Protein AF-A0A918REF7-F1 (afdb_monomer_lite)

Organism: NCBI:txid36818

Radius of gyration: 14.4 Å; chains: 1; bounding box: 26×32×39 Å

pLDDT: mean 84.73, std 14.39, range [43.0, 97.25]

Foldseek 3Di:
DDFDWPPDDDAPNHDDTWTNDEQTWDQHPQRKIKTAQHWDQDPLRKIKTFRIWIDHPVGDTDTDPIDIDDDPPPD

Sequence (75 aa):
MSGGIFSGLSVLGVPRSVSSAPNTVVQLPGGDRLVLNEQVHTADGSLTVTGLHYTSPTGLDISIASATCGSATSN

Secondary structure (DSSP, 8-state):
--PPB-TT-EETTEE---B-STTEEEE-GGG-EEEEEEEEE-TTS-EEEEEEEEE-TTS-EEEEEEEEES-----

Structure (mmCIF, N/CA/C/O ba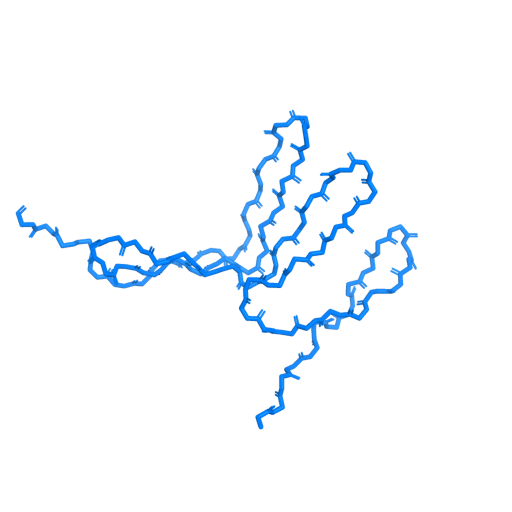ckbone):
data_AF-A0A918REF7-F1
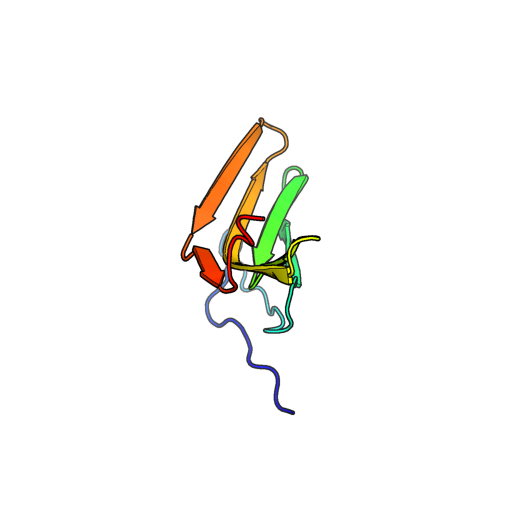#
_entry.id   AF-A0A918REF7-F1
#
loop_
_atom_site.group_PDB
_atom_site.id
_atom_site.type_symbol
_atom_site.label_atom_id
_atom_site.label_alt_id
_atom_site.label_comp_id
_atom_site.label_asym_id
_atom_site.label_entity_id
_atom_site.label_seq_id
_atom_site.pdbx_PDB_ins_code
_atom_site.Cartn_x
_atom_site.Cartn_y
_atom_site.Cartn_z
_atom_site.occupancy
_atom_site.B_iso_or_equiv
_atom_site.auth_seq_id
_atom_site.auth_comp_id
_atom_site.auth_asym_id
_atom_site.auth_atom_id
_atom_site.pdbx_PDB_model_num
ATOM 1 N N . MET A 1 1 ? 5.432 -17.480 13.174 1.00 43.00 1 MET A N 1
ATOM 2 C CA . MET A 1 1 ? 4.380 -16.662 12.536 1.00 43.00 1 MET A CA 1
ATOM 3 C C . MET A 1 1 ? 4.665 -16.663 11.044 1.00 43.00 1 MET A C 1
ATOM 5 O O . MET A 1 1 ? 5.648 -16.062 10.638 1.00 43.00 1 MET A O 1
ATOM 9 N N . SER A 1 2 ? 3.929 -17.453 10.259 1.00 46.19 2 SER A N 1
ATOM 10 C CA . SER A 1 2 ? 4.150 -17.534 8.810 1.00 46.19 2 SER A CA 1
ATOM 11 C C . SER A 1 2 ? 3.492 -16.317 8.168 1.00 46.19 2 SER A C 1
ATOM 13 O O . SER A 1 2 ? 2.276 -16.305 8.004 1.00 46.19 2 SER A O 1
ATOM 15 N N . GLY A 1 3 ? 4.271 -15.271 7.882 1.00 50.09 3 GLY A N 1
ATOM 16 C CA . GLY A 1 3 ? 3.804 -14.175 7.036 1.00 50.09 3 GLY A CA 1
ATOM 17 C C . GLY A 1 3 ? 3.402 -14.755 5.683 1.00 50.09 3 GLY A C 1
ATOM 18 O O . GLY A 1 3 ? 4.153 -15.537 5.101 1.00 50.09 3 GLY A O 1
ATOM 19 N N . GLY A 1 4 ? 2.192 -14.449 5.228 1.00 57.69 4 GLY A N 1
ATOM 20 C CA . GLY A 1 4 ? 1.765 -14.803 3.885 1.00 57.69 4 GLY A CA 1
ATOM 21 C C . GLY A 1 4 ? 2.652 -14.127 2.837 1.00 57.69 4 GLY A C 1
ATOM 22 O O . GLY A 1 4 ? 3.378 -13.169 3.106 1.00 57.69 4 GLY A O 1
ATOM 23 N N . ILE A 1 5 ? 2.581 -14.628 1.616 1.00 60.97 5 ILE A N 1
ATOM 24 C CA . ILE A 1 5 ? 3.069 -13.925 0.431 1.00 60.97 5 ILE A CA 1
ATOM 25 C C . ILE A 1 5 ? 1.851 -13.328 -0.270 1.00 60.97 5 ILE A C 1
ATOM 27 O O . ILE A 1 5 ? 0.839 -14.017 -0.417 1.00 60.97 5 ILE A O 1
ATOM 31 N N . PHE A 1 6 ? 1.921 -12.072 -0.720 1.00 65.06 6 PHE A N 1
ATOM 32 C CA . PHE A 1 6 ? 0.959 -11.629 -1.731 1.00 65.06 6 PHE A CA 1
ATOM 33 C C . PHE A 1 6 ? 1.316 -12.351 -3.030 1.00 65.06 6 PHE A C 1
ATOM 35 O O . PHE A 1 6 ? 2.359 -12.100 -3.635 1.00 65.06 6 PHE A O 1
ATOM 42 N N . SER A 1 7 ? 0.478 -13.306 -3.420 1.00 70.81 7 SER A N 1
ATOM 43 C CA . SER A 1 7 ? 0.692 -14.104 -4.623 1.00 70.81 7 SER A CA 1
ATOM 44 C C . SER A 1 7 ? 0.135 -13.384 -5.850 1.00 70.81 7 SER A C 1
ATOM 46 O O . SER A 1 7 ? -0.928 -12.770 -5.786 1.00 70.81 7 SER A O 1
ATOM 48 N N . GLY A 1 8 ? 0.847 -13.472 -6.974 1.00 74.88 8 GLY A N 1
ATOM 49 C CA . GLY A 1 8 ? 0.386 -12.948 -8.263 1.00 74.88 8 GLY A CA 1
ATOM 50 C C . GLY A 1 8 ? 0.719 -11.481 -8.551 1.00 74.88 8 GLY A C 1
ATOM 51 O O . GLY A 1 8 ? 0.354 -10.994 -9.620 1.00 74.88 8 GLY A O 1
ATOM 52 N N . LEU A 1 9 ? 1.444 -10.775 -7.673 1.00 80.88 9 LEU A N 1
ATOM 53 C CA . LEU A 1 9 ? 1.944 -9.442 -8.015 1.00 80.88 9 LEU A CA 1
ATOM 54 C C . LEU A 1 9 ? 3.002 -9.555 -9.121 1.00 80.88 9 LEU A C 1
ATOM 56 O O . LEU A 1 9 ? 4.046 -10.188 -8.947 1.00 80.88 9 LEU A O 1
ATOM 60 N N . SER A 1 10 ? 2.748 -8.902 -10.251 1.00 84.62 10 SER A N 1
ATOM 61 C CA . SER A 1 10 ? 3.721 -8.740 -11.325 1.00 84.62 10 SER A CA 1
ATOM 62 C C . SER A 1 10 ? 3.817 -7.275 -11.724 1.00 84.62 10 SER A C 1
ATOM 64 O O . SER A 1 10 ? 2.825 -6.550 -11.741 1.00 84.62 10 SER A O 1
ATOM 66 N N . VAL A 1 11 ? 5.034 -6.831 -12.017 1.00 82.81 11 VAL A N 1
ATOM 67 C CA . VAL A 1 11 ? 5.325 -5.466 -12.454 1.00 82.81 11 VAL A CA 1
ATOM 68 C C . VAL A 1 11 ? 5.971 -5.579 -13.819 1.00 82.81 11 VAL A C 1
ATOM 70 O O . VAL A 1 11 ? 7.014 -6.217 -13.949 1.00 82.81 11 VAL A O 1
ATOM 73 N N . LEU A 1 12 ? 5.325 -5.014 -14.842 1.00 82.94 12 LEU A N 1
ATOM 74 C CA . LEU A 1 12 ? 5.751 -5.153 -16.241 1.00 82.94 12 LEU A CA 1
ATOM 75 C C . LEU A 1 12 ? 5.933 -6.628 -16.665 1.00 82.94 12 LEU A C 1
ATOM 77 O O . LEU A 1 12 ? 6.864 -6.970 -17.387 1.00 82.94 12 LEU A O 1
ATOM 81 N N . GLY A 1 13 ? 5.072 -7.520 -16.162 1.00 82.56 13 GLY A N 1
ATOM 82 C CA . GLY A 1 13 ? 5.135 -8.960 -16.441 1.00 82.56 13 GLY A CA 1
ATOM 83 C C . GLY A 1 13 ? 6.187 -9.736 -15.638 1.00 82.56 13 GLY A C 1
ATOM 84 O O . GLY A 1 13 ? 6.245 -10.957 -15.751 1.00 82.56 13 GLY A O 1
ATOM 85 N N . VAL A 1 14 ? 6.983 -9.072 -14.792 1.00 83.00 14 VAL A N 1
ATOM 86 C CA . VAL A 1 14 ? 7.963 -9.731 -13.916 1.00 83.00 14 VAL A CA 1
ATOM 87 C C . VAL A 1 14 ? 7.336 -9.993 -12.545 1.00 83.00 14 VAL A C 1
ATOM 89 O O . VAL A 1 14 ? 6.937 -9.035 -11.874 1.00 83.00 14 VAL A O 1
ATOM 92 N N . PRO A 1 15 ? 7.257 -11.256 -12.085 1.00 84.00 15 PRO A N 1
ATOM 93 C CA . PRO A 1 15 ? 6.757 -11.575 -10.754 1.00 84.00 15 PRO A CA 1
ATOM 94 C C . PRO A 1 15 ? 7.583 -10.897 -9.659 1.00 84.00 15 PRO A C 1
ATOM 96 O O . PRO A 1 15 ? 8.816 -10.867 -9.711 1.00 84.00 15 PRO A O 1
ATOM 99 N N . ARG A 1 16 ? 6.907 -10.373 -8.639 1.00 82.56 16 ARG A N 1
ATOM 100 C CA . ARG A 1 16 ? 7.542 -9.800 -7.451 1.00 82.56 16 ARG A CA 1
ATOM 101 C C . ARG A 1 16 ? 7.118 -10.592 -6.225 1.00 82.56 16 ARG A C 1
ATOM 103 O O . ARG A 1 16 ? 5.936 -10.671 -5.914 1.00 82.56 16 ARG A O 1
ATOM 110 N N . SER A 1 17 ? 8.097 -11.150 -5.518 1.00 82.00 17 SER A N 1
ATOM 111 C CA . SER A 1 17 ? 7.860 -11.706 -4.187 1.00 82.00 17 SER A CA 1
ATOM 112 C C . SER A 1 17 ? 7.813 -10.559 -3.187 1.00 82.00 17 SER A C 1
ATOM 114 O O . SER A 1 17 ? 8.769 -9.788 -3.087 1.00 82.00 17 SER A O 1
ATOM 116 N N . VAL A 1 18 ? 6.692 -10.421 -2.488 1.00 83.88 18 VAL A N 1
ATOM 117 C CA . VAL A 1 18 ? 6.465 -9.338 -1.530 1.00 83.88 18 VAL A CA 1
ATOM 118 C C . VAL A 1 18 ? 5.853 -9.899 -0.252 1.00 83.88 18 VAL A C 1
ATOM 120 O O . VAL A 1 18 ? 5.045 -10.831 -0.273 1.00 83.88 18 VAL A O 1
ATOM 123 N N . SER A 1 19 ? 6.293 -9.339 0.871 1.00 83.81 19 SER A N 1
ATOM 124 C CA . SER A 1 19 ? 5.865 -9.736 2.211 1.00 83.81 19 SER A CA 1
ATOM 125 C C . SER A 1 19 ? 4.396 -9.386 2.456 1.00 83.81 19 SER A C 1
ATOM 127 O O . SER A 1 19 ? 3.922 -8.367 1.961 1.00 83.81 19 SER A O 1
ATOM 129 N N . SER A 1 20 ? 3.687 -10.174 3.271 1.00 81.25 20 SER A N 1
ATOM 130 C CA . SER A 1 20 ? 2.376 -9.783 3.810 1.00 81.25 20 SER A CA 1
ATOM 131 C C . SER A 1 20 ? 2.451 -8.898 5.059 1.00 81.25 20 SER A C 1
ATOM 133 O O . SER A 1 20 ? 1.429 -8.687 5.716 1.00 81.25 20 SER A O 1
ATOM 135 N N . ALA A 1 21 ? 3.643 -8.453 5.463 1.00 89.31 21 ALA A N 1
ATOM 136 C CA . ALA A 1 21 ? 3.790 -7.587 6.627 1.00 89.31 21 ALA A CA 1
ATOM 137 C C . ALA A 1 21 ? 3.022 -6.264 6.419 1.00 89.31 21 ALA A C 1
ATOM 139 O O . ALA A 1 21 ? 2.928 -5.792 5.280 1.00 89.31 21 ALA A O 1
ATOM 140 N N . PRO A 1 22 ? 2.480 -5.655 7.488 1.00 92.31 22 PRO A N 1
ATOM 141 C CA . PRO A 1 22 ? 1.894 -4.322 7.405 1.00 92.31 22 PRO A CA 1
ATOM 142 C C . PRO A 1 22 ? 2.862 -3.308 6.793 1.00 92.31 22 PRO A C 1
ATOM 144 O O . PRO A 1 22 ? 4.071 -3.385 7.027 1.00 92.31 22 PRO A O 1
ATOM 147 N N . ASN A 1 23 ? 2.323 -2.344 6.046 1.00 94.19 23 ASN A N 1
ATOM 148 C CA . ASN A 1 23 ? 3.071 -1.256 5.414 1.00 94.19 23 ASN A CA 1
ATOM 149 C C . ASN A 1 23 ? 4.178 -1.739 4.458 1.00 94.19 23 ASN A C 1
ATOM 151 O O . ASN A 1 23 ? 5.227 -1.101 4.337 1.00 94.19 23 ASN A O 1
ATOM 155 N N . THR A 1 24 ? 3.971 -2.867 3.769 1.00 92.88 24 THR A N 1
ATOM 156 C CA . THR A 1 24 ? 4.960 -3.382 2.812 1.00 92.88 24 THR A CA 1
ATOM 157 C C . THR A 1 24 ? 5.016 -2.474 1.590 1.00 92.88 24 THR A C 1
ATOM 159 O O . THR A 1 24 ? 4.036 -2.334 0.865 1.00 92.88 24 THR A O 1
ATOM 162 N N . VAL A 1 25 ? 6.179 -1.877 1.329 1.00 93.25 25 VAL A N 1
ATOM 163 C CA . VAL A 1 25 ? 6.375 -0.963 0.198 1.00 93.25 25 VAL A CA 1
ATOM 164 C C . VAL A 1 25 ? 7.014 -1.691 -0.979 1.00 93.25 25 VAL A C 1
ATOM 166 O O . VAL A 1 25 ? 8.065 -2.318 -0.849 1.00 93.25 25 VAL A O 1
ATOM 169 N N . VAL A 1 26 ? 6.411 -1.536 -2.153 1.00 90.94 26 VAL A N 1
ATOM 170 C CA . VAL A 1 26 ? 6.936 -1.973 -3.444 1.00 90.94 26 VAL A CA 1
ATOM 171 C C . VAL A 1 26 ? 7.205 -0.731 -4.282 1.00 90.94 26 VAL A C 1
ATOM 173 O O . VAL A 1 26 ? 6.280 -0.016 -4.668 1.00 90.94 26 VAL A O 1
ATOM 176 N N . GLN A 1 27 ? 8.479 -0.469 -4.568 1.00 91.69 27 GLN A N 1
ATOM 177 C CA . GLN A 1 27 ? 8.836 0.572 -5.527 1.00 91.69 27 GLN A CA 1
ATOM 178 C C . GLN A 1 27 ? 8.645 0.063 -6.952 1.00 91.69 27 GLN A C 1
ATOM 180 O O . GLN A 1 27 ? 9.092 -1.036 -7.310 1.00 91.69 27 GLN A O 1
ATOM 185 N N . LEU A 1 28 ? 7.978 0.881 -7.754 1.00 89.81 28 LEU A N 1
ATOM 186 C CA . LEU A 1 28 ? 7.691 0.620 -9.151 1.00 89.81 28 LEU A CA 1
ATOM 187 C C . LEU A 1 28 ? 8.569 1.525 -10.036 1.00 89.81 28 LEU A C 1
ATOM 189 O O . LEU A 1 28 ? 9.060 2.566 -9.588 1.00 89.81 28 LEU A O 1
ATOM 193 N N . PRO A 1 29 ? 8.819 1.132 -11.296 1.00 86.94 29 PRO A N 1
ATOM 194 C CA . PRO A 1 29 ? 9.507 1.991 -12.254 1.00 86.94 29 PRO A CA 1
ATOM 195 C C . PRO A 1 29 ? 8.817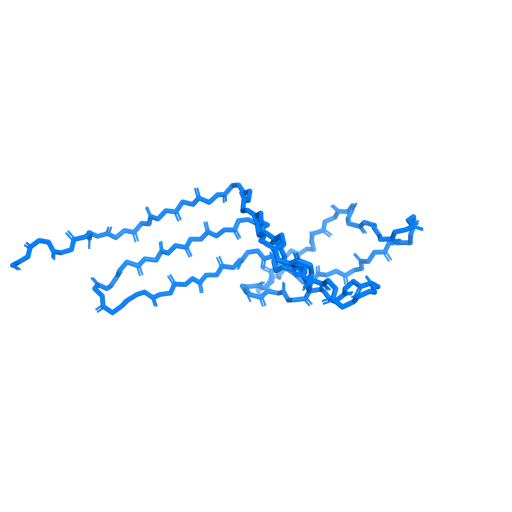 3.354 -12.389 1.00 86.94 29 PRO A C 1
ATOM 197 O O . PRO A 1 29 ? 7.599 3.442 -12.296 1.00 86.94 29 PRO A O 1
ATOM 200 N N . GLY A 1 30 ? 9.594 4.413 -12.629 1.00 87.88 30 GLY A N 1
ATOM 201 C CA . GLY A 1 30 ? 9.052 5.769 -12.787 1.00 87.88 30 GLY A CA 1
ATOM 202 C C . GLY A 1 30 ? 8.850 6.547 -11.482 1.00 87.88 30 GLY A C 1
ATOM 203 O O . GLY A 1 30 ? 8.403 7.686 -11.533 1.00 87.88 30 GLY A O 1
ATOM 204 N N . GLY A 1 31 ? 9.228 5.980 -10.330 1.00 90.69 31 GLY A N 1
ATOM 205 C CA . GLY A 1 31 ? 9.084 6.632 -9.020 1.00 90.69 31 GLY A CA 1
ATOM 206 C C . GLY A 1 31 ? 7.725 6.395 -8.362 1.00 90.69 31 GLY A C 1
ATOM 207 O O . GLY A 1 31 ? 7.461 6.918 -7.282 1.00 90.69 31 GLY A O 1
ATOM 208 N N . ASP A 1 32 ? 6.889 5.582 -9.000 1.00 93.88 32 ASP A N 1
ATOM 209 C CA . ASP A 1 32 ? 5.626 5.111 -8.465 1.00 93.88 32 ASP A CA 1
ATOM 210 C C . ASP A 1 32 ? 5.838 4.227 -7.229 1.00 93.88 32 ASP A C 1
ATOM 212 O O . ASP A 1 32 ? 6.815 3.474 -7.104 1.00 93.88 32 ASP A O 1
ATOM 216 N N . ARG A 1 33 ? 4.877 4.282 -6.312 1.00 95.00 33 ARG A N 1
ATOM 217 C CA . ARG A 1 33 ? 4.925 3.569 -5.041 1.00 95.00 33 ARG A CA 1
ATOM 218 C C . ARG A 1 33 ? 3.622 2.824 -4.816 1.00 95.00 33 ARG A C 1
ATOM 220 O O . ARG A 1 33 ? 2.552 3.417 -4.822 1.00 95.00 33 ARG A O 1
ATOM 227 N N . LEU A 1 34 ? 3.734 1.529 -4.548 1.00 93.50 34 LEU A N 1
ATOM 228 C CA . LEU A 1 34 ? 2.627 0.693 -4.103 1.00 93.50 34 LEU A CA 1
ATOM 229 C C . LEU A 1 34 ? 2.883 0.262 -2.658 1.00 93.50 34 LEU A C 1
ATOM 231 O O . LEU A 1 34 ? 3.929 -0.311 -2.357 1.00 93.50 34 LEU A O 1
ATOM 235 N N . VAL A 1 35 ? 1.942 0.531 -1.763 1.00 95.19 35 VAL A N 1
ATOM 236 C CA . VAL A 1 35 ? 1.956 0.067 -0.375 1.00 95.19 35 VAL A CA 1
ATOM 237 C C . VAL A 1 35 ? 0.880 -1.000 -0.217 1.00 95.19 35 VAL A C 1
ATOM 239 O O . VAL A 1 35 ? -0.283 -0.790 -0.557 1.00 95.19 35 VAL A O 1
ATOM 242 N N . LEU A 1 36 ? 1.289 -2.170 0.261 1.00 93.19 36 LEU A N 1
ATOM 243 C CA . LEU A 1 36 ? 0.424 -3.313 0.520 1.00 93.19 36 LEU A CA 1
ATOM 244 C C . LEU A 1 36 ? 0.118 -3.378 2.012 1.00 93.19 36 LEU A C 1
ATOM 246 O O . LEU A 1 36 ? 1.040 -3.257 2.828 1.00 93.19 36 LEU A O 1
ATOM 250 N N . ASN A 1 37 ? -1.149 -3.636 2.351 1.00 93.69 37 ASN A N 1
ATOM 251 C CA . ASN A 1 37 ? -1.612 -3.702 3.741 1.00 93.69 37 ASN A CA 1
ATOM 252 C C . ASN A 1 37 ? -1.120 -2.482 4.540 1.00 93.69 37 ASN A C 1
ATOM 254 O O . ASN A 1 37 ? -0.454 -2.622 5.569 1.00 93.69 37 ASN A O 1
ATOM 258 N N . GLU A 1 38 ? -1.360 -1.286 4.004 1.00 95.88 38 GLU A N 1
ATOM 259 C CA . GLU A 1 38 ? -1.024 -0.044 4.689 1.00 95.88 38 GLU A CA 1
ATOM 260 C C . GLU A 1 38 ? -1.905 0.101 5.928 1.00 95.88 38 GLU A C 1
ATOM 262 O O . GLU A 1 38 ? -3.110 -0.134 5.867 1.00 95.88 38 GLU A O 1
ATOM 267 N N . GLN A 1 39 ? -1.297 0.469 7.049 1.00 96.06 39 GLN A N 1
ATOM 268 C CA . GLN A 1 39 ? -1.956 0.638 8.334 1.00 96.06 39 GLN A CA 1
ATOM 269 C C . GLN A 1 39 ? -1.578 1.995 8.908 1.00 96.06 39 GLN A C 1
ATOM 271 O O . GLN A 1 39 ? -0.424 2.224 9.284 1.00 96.06 39 GLN A O 1
ATOM 276 N N . VAL A 1 40 ? -2.564 2.883 8.980 1.00 95.50 40 VAL A N 1
ATOM 277 C CA . VAL A 1 40 ? -2.418 4.237 9.511 1.00 95.50 40 VAL A CA 1
ATOM 278 C C . VAL A 1 40 ? -3.175 4.326 10.825 1.00 95.50 40 VAL A C 1
ATOM 280 O O . VAL A 1 40 ? -4.404 4.282 10.849 1.00 95.50 40 VAL A O 1
ATOM 283 N N . HIS A 1 41 ? -2.423 4.462 11.915 1.00 92.56 41 HIS A N 1
ATOM 284 C CA . HIS A 1 41 ? -2.971 4.784 13.227 1.00 92.56 41 HIS A CA 1
ATOM 285 C C . HIS A 1 41 ? -3.103 6.297 13.367 1.00 92.56 41 HIS A C 1
ATOM 287 O O . HIS A 1 41 ? -2.129 7.032 13.188 1.00 92.56 41 HIS A O 1
ATOM 293 N N . THR A 1 42 ? -4.295 6.763 13.705 1.00 86.69 42 THR A N 1
ATOM 294 C CA . THR A 1 42 ? -4.574 8.177 13.950 1.00 86.69 42 THR A CA 1
ATOM 295 C C . THR A 1 42 ? -4.552 8.479 15.447 1.00 86.69 42 THR A C 1
ATOM 297 O O . THR A 1 42 ? -4.689 7.594 16.293 1.00 86.69 42 THR A O 1
ATOM 300 N N . ALA A 1 43 ? -4.344 9.751 15.795 1.00 85.94 43 ALA A N 1
ATOM 301 C CA . ALA A 1 43 ? -4.213 10.184 17.189 1.00 85.94 43 ALA A CA 1
ATOM 302 C C . ALA A 1 43 ? -5.490 9.972 18.026 1.00 85.94 43 ALA A C 1
ATOM 304 O O . ALA A 1 43 ? -5.410 9.856 19.245 1.00 85.94 43 ALA A O 1
ATOM 305 N N . ASP A 1 44 ? -6.652 9.891 17.376 1.00 83.50 44 ASP A N 1
ATOM 306 C CA . ASP A 1 44 ? -7.947 9.562 17.987 1.00 83.50 44 ASP A CA 1
ATOM 307 C C . ASP A 1 44 ? -8.122 8.058 18.286 1.00 83.50 44 ASP A C 1
ATOM 309 O O . ASP A 1 44 ? -9.173 7.645 18.773 1.00 83.50 44 ASP A O 1
ATOM 313 N N . GLY A 1 45 ? -7.100 7.242 18.008 1.00 86.06 45 GLY A N 1
ATOM 314 C CA . GLY A 1 45 ? -7.101 5.801 18.234 1.00 86.06 45 GLY A CA 1
ATOM 315 C C . GLY A 1 45 ? -7.735 4.986 17.108 1.00 86.06 45 GLY A C 1
ATOM 316 O O . GLY A 1 45 ? -7.791 3.759 17.228 1.00 86.06 45 GLY A O 1
ATOM 317 N N . SER A 1 46 ? -8.193 5.620 16.023 1.00 90.62 46 SER A N 1
ATOM 318 C CA . SER A 1 46 ? -8.664 4.894 14.845 1.00 90.62 46 SER A CA 1
ATOM 319 C C . SER A 1 46 ? -7.500 4.271 14.061 1.00 90.62 46 SER A C 1
AT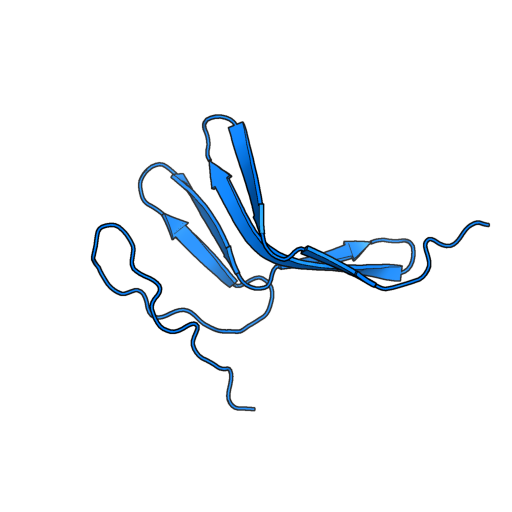OM 321 O O . SER A 1 46 ? -6.342 4.694 14.140 1.00 90.62 46 SER A O 1
ATOM 323 N N . LEU A 1 47 ? -7.812 3.217 13.317 1.00 93.56 47 LEU A N 1
ATOM 324 C CA . LEU A 1 47 ? -6.907 2.501 12.438 1.00 93.56 47 LEU A CA 1
ATOM 325 C C . LEU A 1 47 ? -7.555 2.409 11.062 1.00 93.56 47 LEU A C 1
ATOM 327 O O . LEU A 1 47 ? -8.592 1.771 10.897 1.00 93.56 47 LEU A O 1
ATOM 331 N N . THR A 1 48 ? -6.914 3.002 10.063 1.00 94.88 48 THR A N 1
ATOM 332 C CA . THR A 1 48 ? -7.263 2.763 8.662 1.00 94.88 48 THR A CA 1
ATOM 333 C C . THR A 1 48 ? -6.347 1.697 8.092 1.00 94.88 48 THR A C 1
ATOM 335 O O . THR A 1 48 ? -5.126 1.828 8.163 1.00 94.88 48 THR A O 1
ATOM 338 N N . VAL A 1 49 ? -6.941 0.645 7.532 1.00 95.31 49 VAL A N 1
ATOM 339 C CA . VAL A 1 49 ? -6.237 -0.411 6.807 1.00 95.31 49 VAL A CA 1
ATOM 340 C C . VAL A 1 49 ? -6.602 -0.317 5.334 1.00 95.31 49 VAL A C 1
ATOM 342 O O . VAL A 1 49 ? -7.774 -0.434 4.982 1.00 95.31 49 VAL A O 1
ATOM 345 N N . THR A 1 50 ? -5.600 -0.152 4.476 1.00 96.00 50 THR A N 1
ATOM 346 C CA . THR A 1 50 ? -5.764 -0.128 3.021 1.00 96.00 50 THR A CA 1
ATOM 347 C C . THR A 1 50 ? -5.052 -1.323 2.403 1.00 96.00 50 THR A C 1
ATOM 349 O O . THR A 1 50 ? -3.846 -1.509 2.571 1.00 96.00 50 THR A O 1
ATOM 352 N N . GLY A 1 51 ? -5.803 -2.153 1.674 1.00 92.31 51 GLY A N 1
ATOM 353 C CA . GLY A 1 51 ? -5.265 -3.348 1.026 1.00 92.31 51 GLY A CA 1
ATOM 354 C C . GLY A 1 51 ? -4.173 -3.022 0.005 1.00 92.31 51 GLY A C 1
ATOM 355 O O . GLY A 1 51 ? -3.086 -3.599 0.073 1.00 92.31 51 GLY A O 1
ATOM 356 N N . LEU A 1 52 ? -4.455 -2.080 -0.903 1.00 93.31 52 LEU A N 1
ATOM 357 C CA . LEU A 1 52 ? -3.509 -1.551 -1.891 1.00 93.31 52 LEU A CA 1
ATOM 358 C C . LEU A 1 52 ? -3.615 -0.025 -1.94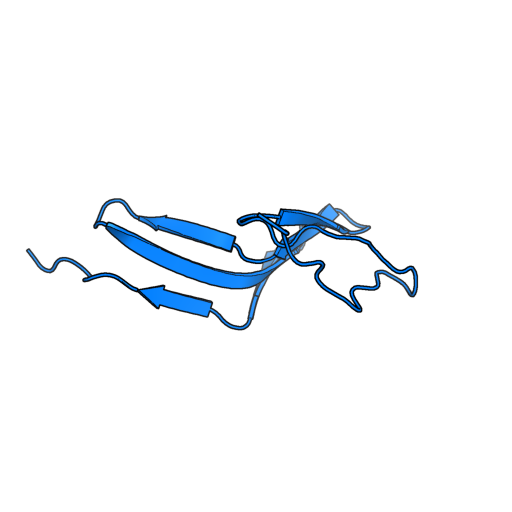3 1.00 93.31 52 LEU A C 1
ATOM 360 O O . LEU A 1 52 ? -4.680 0.498 -2.269 1.00 93.31 52 LEU A O 1
ATOM 364 N N . HIS A 1 53 ? -2.516 0.670 -1.672 1.00 96.56 53 HIS A N 1
ATOM 365 C CA . HIS A 1 53 ? -2.407 2.118 -1.823 1.00 96.56 53 HIS A CA 1
ATOM 366 C C . HIS A 1 53 ? -1.310 2.440 -2.840 1.00 96.56 53 HIS A C 1
ATOM 368 O O . HIS A 1 53 ? -0.134 2.148 -2.619 1.00 96.56 53 HIS A O 1
ATOM 374 N N . TYR A 1 54 ? -1.698 2.989 -3.985 1.00 95.88 54 TYR A N 1
ATOM 375 C CA . TYR A 1 54 ? -0.795 3.383 -5.058 1.00 95.88 54 TYR A CA 1
ATOM 376 C C . TYR A 1 54 ? -0.674 4.903 -5.119 1.00 95.88 54 TYR A C 1
ATOM 378 O O . TYR A 1 54 ? -1.681 5.605 -5.151 1.00 95.88 54 TYR A O 1
ATOM 386 N N . THR A 1 55 ? 0.560 5.389 -5.205 1.00 97.25 55 THR A N 1
ATOM 387 C CA . THR A 1 55 ? 0.878 6.801 -5.424 1.00 97.25 55 THR A CA 1
ATOM 388 C C . THR A 1 55 ? 1.866 6.954 -6.572 1.00 97.25 55 THR A C 1
ATOM 390 O O . THR A 1 55 ? 2.766 6.129 -6.748 1.00 97.25 55 THR A O 1
ATOM 393 N N . SER A 1 56 ? 1.706 8.023 -7.348 1.00 96.06 56 SER A N 1
ATOM 394 C CA . SER A 1 56 ? 2.596 8.373 -8.457 1.00 96.06 56 SER A CA 1
ATOM 395 C C . SER A 1 56 ? 3.137 9.796 -8.307 1.00 96.06 56 SER A C 1
ATOM 397 O O . SER A 1 56 ? 2.399 10.680 -7.859 1.00 96.06 56 SER A O 1
ATOM 399 N N . PRO A 1 57 ? 4.376 10.080 -8.756 1.00 94.19 57 PRO A N 1
ATOM 400 C CA . PRO A 1 57 ? 4.910 11.441 -8.817 1.00 94.19 57 PRO A CA 1
ATOM 401 C C . PRO A 1 57 ? 4.066 12.414 -9.651 1.00 94.19 57 PRO A C 1
ATOM 403 O O . PRO A 1 57 ? 4.181 13.624 -9.476 1.00 94.19 57 PRO A O 1
ATOM 406 N N . THR A 1 58 ? 3.203 11.916 -10.543 1.00 94.31 58 THR A N 1
ATOM 407 C CA . THR A 1 58 ? 2.269 12.750 -11.317 1.00 94.31 58 THR A CA 1
ATOM 408 C C . THR A 1 58 ? 1.057 13.222 -10.505 1.00 94.31 58 THR A C 1
ATOM 410 O O . THR A 1 58 ? 0.190 13.895 -11.057 1.00 94.31 58 THR A O 1
ATOM 413 N N . GLY A 1 59 ? 0.968 12.862 -9.219 1.00 93.00 59 GLY A N 1
ATOM 414 C CA . GLY A 1 59 ? -0.118 13.246 -8.313 1.00 93.00 59 GLY A CA 1
ATOM 415 C C . GLY A 1 59 ? -1.301 12.277 -8.282 1.00 93.00 59 GLY A C 1
ATOM 416 O O . GLY A 1 59 ? -2.341 12.616 -7.726 1.00 93.00 59 GLY A O 1
ATOM 417 N N . LEU A 1 60 ? -1.169 11.088 -8.880 1.00 96.00 60 LEU A N 1
ATOM 418 C CA . LEU A 1 60 ? -2.191 10.045 -8.785 1.00 96.00 60 LEU A CA 1
ATOM 419 C C . LEU A 1 60 ? -2.112 9.363 -7.413 1.00 96.00 60 LEU A C 1
ATOM 421 O O . LEU A 1 60 ? -1.030 8.944 -7.008 1.00 96.00 60 LEU A O 1
ATOM 425 N N . ASP A 1 61 ? -3.256 9.234 -6.746 1.00 96.62 61 ASP A N 1
ATOM 426 C CA . ASP A 1 61 ? -3.432 8.582 -5.446 1.00 96.62 61 ASP A CA 1
ATOM 427 C C . ASP A 1 61 ? -4.663 7.666 -5.529 1.00 96.62 61 ASP A C 1
ATOM 429 O O . ASP A 1 61 ? -5.770 8.114 -5.845 1.00 96.62 61 ASP A O 1
ATOM 433 N N . ILE A 1 62 ? -4.450 6.362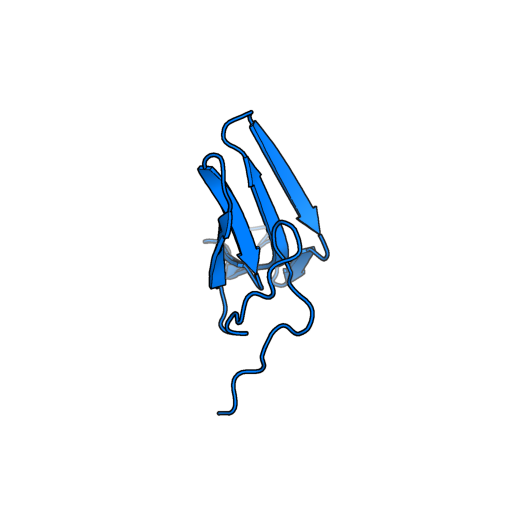 -5.356 1.00 96.00 62 ILE A N 1
ATOM 434 C CA . ILE A 1 62 ? -5.481 5.332 -5.484 1.00 96.00 62 ILE A CA 1
ATOM 435 C C . ILE A 1 62 ? -5.425 4.417 -4.268 1.00 96.00 62 ILE A C 1
ATOM 437 O O . ILE A 1 62 ? -4.418 3.753 -4.024 1.00 96.00 62 ILE A O 1
ATOM 441 N N . SER A 1 63 ? -6.560 4.284 -3.587 1.00 96.69 63 SER A N 1
ATOM 442 C CA . SER A 1 63 ? -6.754 3.345 -2.483 1.00 96.69 63 SER A CA 1
ATOM 443 C C . SER A 1 63 ? -7.805 2.293 -2.838 1.00 96.69 63 SER A C 1
ATOM 445 O O . SER A 1 63 ? -8.926 2.624 -3.224 1.00 96.69 63 SER A O 1
ATOM 447 N N . ILE A 1 64 ? -7.457 1.012 -2.695 1.00 95.12 64 ILE A N 1
ATOM 448 C CA . ILE A 1 64 ? -8.341 -0.134 -2.959 1.00 95.12 64 ILE A CA 1
ATOM 449 C C . ILE A 1 64 ? -8.468 -0.974 -1.688 1.00 95.12 64 ILE A C 1
ATOM 451 O O . ILE A 1 64 ? -7.471 -1.268 -1.026 1.00 95.12 64 ILE A O 1
ATOM 455 N N . ALA A 1 65 ? -9.702 -1.401 -1.390 1.00 94.75 65 ALA A N 1
ATOM 456 C CA . ALA A 1 65 ? -10.042 -2.186 -0.202 1.00 94.75 65 ALA A CA 1
ATOM 457 C C . ALA A 1 65 ? -9.576 -1.496 1.093 1.00 94.75 65 ALA A C 1
ATOM 459 O O . ALA A 1 65 ? -8.798 -2.055 1.865 1.00 94.75 65 ALA A O 1
ATOM 460 N N . SER A 1 66 ? -10.024 -0.252 1.282 1.00 95.00 66 SER A N 1
ATOM 461 C CA . SER A 1 66 ? -9.752 0.535 2.483 1.00 95.00 66 SER A CA 1
ATOM 462 C C . SER A 1 66 ? -10.908 0.441 3.473 1.00 95.00 66 SER A C 1
ATOM 464 O O . SER A 1 66 ? -12.076 0.478 3.077 1.00 95.00 66 SER A O 1
ATOM 466 N N . ALA A 1 67 ? -10.581 0.306 4.754 1.00 93.88 67 ALA A N 1
ATOM 467 C CA . ALA A 1 67 ? -11.535 0.326 5.850 1.00 93.88 67 ALA A CA 1
ATOM 468 C C . ALA A 1 67 ? -10.910 0.983 7.083 1.00 93.88 67 ALA A C 1
ATOM 470 O O . ALA A 1 67 ? -9.767 0.695 7.437 1.00 93.88 67 ALA A O 1
ATOM 471 N N . THR A 1 68 ? -11.687 1.817 7.766 1.00 92.81 68 THR A N 1
ATOM 472 C CA . THR A 1 68 ? -11.304 2.420 9.046 1.00 92.81 68 THR A CA 1
ATOM 473 C C . THR A 1 68 ? -12.063 1.736 10.175 1.00 92.81 68 THR A C 1
ATOM 475 O O . THR A 1 68 ? -13.282 1.577 10.105 1.00 92.81 68 THR A O 1
ATOM 478 N N . CYS A 1 69 ? -11.351 1.321 11.219 1.00 85.69 69 CYS A N 1
ATOM 479 C CA . CYS A 1 69 ? -11.916 0.775 12.445 1.00 85.69 69 CYS A CA 1
ATOM 480 C C . CYS A 1 69 ? -11.427 1.565 13.668 1.00 85.69 69 CYS A C 1
ATOM 482 O O . CYS A 1 69 ? -10.315 2.077 13.693 1.00 85.69 69 CYS A O 1
ATOM 484 N N . GLY A 1 70 ? -12.276 1.673 14.689 1.00 74.69 70 GLY A N 1
ATOM 485 C CA . GLY A 1 70 ? -12.060 2.555 15.841 1.00 74.69 70 GLY A CA 1
ATOM 486 C C . GLY A 1 70 ? -13.063 3.708 15.854 1.00 74.69 70 GLY A C 1
ATOM 487 O O . GLY A 1 70 ? -13.572 4.116 14.812 1.00 74.69 70 GLY A O 1
ATOM 488 N N . SER A 1 71 ? -13.420 4.179 17.050 1.00 56.47 71 SER A N 1
ATOM 489 C CA . SER A 1 71 ? -14.369 5.281 17.187 1.00 56.47 71 SER A CA 1
ATOM 490 C C . SER A 1 71 ? -13.686 6.559 16.716 1.00 56.47 71 SER A C 1
ATOM 492 O O . SER A 1 71 ? -12.662 6.933 17.279 1.00 56.47 71 SER A O 1
ATOM 494 N N . ALA A 1 72 ? -14.273 7.264 15.746 1.00 57.59 72 ALA A N 1
ATOM 495 C CA . ALA A 1 72 ? -14.088 8.707 15.677 1.00 57.59 72 ALA A CA 1
ATOM 496 C C . ALA A 1 72 ? -14.561 9.223 17.038 1.00 57.59 72 ALA A C 1
ATOM 498 O O . ALA A 1 72 ? -15.762 9.208 17.324 1.00 57.59 72 ALA A O 1
ATOM 499 N N . THR A 1 73 ? -13.635 9.500 17.951 1.00 51.50 73 THR A N 1
ATOM 500 C CA . THR A 1 73 ? -13.997 9.940 19.293 1.00 51.50 73 THR A CA 1
ATOM 501 C C . THR A 1 73 ? -14.576 11.337 19.128 1.00 51.50 73 THR A C 1
ATOM 503 O O . THR A 1 73 ? -13.847 12.317 19.044 1.00 51.50 73 THR A O 1
ATOM 506 N N . SER A 1 74 ? -15.900 11.412 18.987 1.00 53.88 74 SER A N 1
ATOM 507 C CA . SER A 1 74 ? -16.648 12.640 19.205 1.00 53.88 74 SER A CA 1
ATOM 508 C C . SER A 1 74 ? -16.525 12.926 20.694 1.00 53.88 74 SER A C 1
ATOM 510 O O . SER A 1 74 ? -17.163 12.248 21.500 1.00 53.88 74 SER A O 1
ATOM 512 N N . ASN A 1 75 ? -15.647 13.854 21.055 1.00 45.34 75 ASN A N 1
ATOM 513 C CA . ASN A 1 75 ? -15.663 14.507 22.356 1.00 45.34 75 ASN A CA 1
ATOM 514 C C . ASN A 1 75 ? -15.686 16.014 22.134 1.00 45.34 75 ASN A C 1
ATOM 516 O O . ASN A 1 75 ? -14.853 16.481 21.323 1.00 45.34 75 ASN A O 1
#